Protein AF-A0A956K5G4-F1 (afdb_monomer)

Sequence (173 aa):
DWPDPFVDSEGPEADQLRASTSVQRPNAINLLFIQDFNEVGTLGIAAGIPGPNGVAGTAASGVMVSVDTHLDGDGTTILTDLMGETMAHEVGHQLGLFHTSEDTGLDHDGIADTPECGLEYDSNGDEELSAEECEAHGGRNFMFWASSDEFGQYEMSATQAMVLRDSVIARPQ

Solvent-accessible surface area (backbone atoms only — not comparable to full-atom values): 9479 Å² total; per-residue (Å²): 133,82,93,60,60,59,39,46,86,61,57,74,60,33,24,49,58,24,25,68,38,70,74,85,50,58,56,47,80,46,76,44,80,38,44,30,45,73,50,88,86,52,51,52,44,37,45,30,77,51,26,57,78,46,48,49,56,34,56,31,23,32,27,41,33,29,48,59,75,28,33,41,100,84,68,80,46,72,40,60,65,62,47,50,36,44,53,50,28,26,49,37,21,30,66,47,45,60,39,36,21,40,53,58,23,83,49,61,45,93,53,93,72,53,46,68,34,44,60,90,41,44,81,86,69,82,74,55,52,50,18,74,59,17,47,95,25,33,26,33,26,35,41,27,70,46,80,54,94,88,55,79,40,79,43,76,36,74,63,59,52,48,52,57,58,70,33,86,48,60,55,86,130

Radius of gyration: 16.4 Å; Cα contacts (8 Å, |Δi|>4): 351; chains: 1; bounding box: 35×36×39 Å

Mean predicted aligned error: 3.82 Å

Nearest PDB structures (foldseek):
  8weo-assembly2_A  TM=6.253E-01  e=3.752E-01  Bacteroides fragilis
  8wen-assembly2_A  TM=5.451E-01  e=2.900E-01  Bacteroides fragilis
  7poo-assembly1_B  TM=6.340E-01  e=1.195E+00  Bacteroides fragilis
  7pou-assembly1_A  TM=6.310E-01  e=1.275E+00  Bacteroides fragilis

Secondary structure (DSSP, 8-state):
--S-SEE-SSSHHHHHHHHT---S-TT-PPEEEESEESSTT--EEESSTT--TT--SSTTS-EEEESGGGB-TTSSSB-HHHHHHHHHHHHHHHHTPPPSB-TTSS-B-S-TTSPP--GGG-SS-SSS--TTTTGGGTTTBTTSSS--SSS---B--HHHHHHHHHSTTTS--

pLDDT: mean 93.59, std 6.94, range [58.5, 98.62]

Foldseek 3Di:
DQDALEEALDDDRLFVVQLVDDCPDLLDADEAEGQYYPDPPDAKAQLALAFPRSDHNGSRRHIYGHQQSQADPVSPDGVVLVNVLRVVQNVLSNLRWAACAAQQLPDGTPDPQQFGDHPVLPPVPPSTDALVSCVVRRSLDSRHPYDDPPDGNDDDGPVSVVSNCVGPSNDDD

Structure (mmCIF, N/CA/C/O backbone):
data_AF-A0A956K5G4-F1
#
_entry.id   AF-A0A956K5G4-F1
#
loop_
_atom_site.group_PDB
_atom_site.id
_atom_site.type_symbol
_atom_site.label_atom_id
_atom_site.label_alt_id
_atom_site.label_comp_id
_atom_site.label_asym_id
_atom_site.label_entity_id
_atom_site.label_seq_id
_atom_site.pdbx_PDB_ins_code
_atom_site.Cartn_x
_atom_site.Cartn_y
_atom_site.Cartn_z
_atom_site.occupancy
_atom_site.B_iso_or_equiv
_atom_site.auth_seq_id
_atom_site.auth_comp_id
_atom_site.auth_asym_id
_atom_site.auth_atom_id
_atom_site.pdbx_PDB_model_num
ATOM 1 N N . ASP A 1 1 ? -15.867 12.050 17.995 1.00 61.00 1 ASP A N 1
ATOM 2 C CA . ASP A 1 1 ? -15.671 12.962 16.859 1.00 61.00 1 ASP A CA 1
ATOM 3 C C . ASP A 1 1 ? -14.200 13.290 16.771 1.00 61.00 1 ASP A C 1
ATOM 5 O O . ASP A 1 1 ? -13.629 13.738 17.760 1.00 61.00 1 ASP A O 1
ATOM 9 N N . TRP A 1 2 ? -13.588 12.917 15.651 1.00 74.44 2 TRP A N 1
ATOM 10 C CA . TRP A 1 2 ? -12.189 13.195 15.345 1.00 74.44 2 TRP A CA 1
ATOM 11 C C . TRP A 1 2 ? -12.067 14.648 14.847 1.00 74.44 2 TRP A C 1
ATOM 13 O O . TRP A 1 2 ? -12.962 15.082 14.117 1.00 74.44 2 TRP A O 1
ATOM 23 N N . PRO A 1 3 ? -11.068 15.430 15.296 1.00 80.00 3 PRO A N 1
ATOM 24 C CA . PRO A 1 3 ? -11.086 16.882 15.125 1.00 80.00 3 PRO A CA 1
ATOM 25 C C . PRO A 1 3 ? -10.605 17.380 13.755 1.00 80.00 3 PRO A C 1
ATOM 27 O O . PRO A 1 3 ? -11.005 18.485 13.390 1.00 80.00 3 PRO A O 1
ATOM 30 N N . ASP A 1 4 ? -9.794 16.609 13.022 1.00 86.75 4 ASP A N 1
ATOM 31 C CA . ASP A 1 4 ? -9.184 17.037 11.756 1.00 86.75 4 ASP A CA 1
ATOM 32 C C . ASP A 1 4 ? -9.422 16.007 10.636 1.00 86.75 4 ASP A C 1
ATOM 34 O O . ASP A 1 4 ? -9.094 14.834 10.809 1.00 86.75 4 ASP A O 1
ATOM 38 N N . PRO A 1 5 ? -10.043 16.379 9.505 1.00 88.00 5 PRO A N 1
ATOM 39 C CA . PRO A 1 5 ? -10.164 15.472 8.368 1.00 88.00 5 PRO A CA 1
ATOM 40 C C . PRO A 1 5 ? -8.814 15.126 7.705 1.00 88.00 5 PRO A C 1
ATOM 42 O O . PRO A 1 5 ? -8.761 14.104 7.017 1.00 88.00 5 PRO A O 1
ATOM 45 N N . PHE A 1 6 ? -7.763 15.925 7.926 1.00 94.50 6 PHE A N 1
ATOM 46 C CA . PHE A 1 6 ? -6.394 15.684 7.460 1.00 94.50 6 PHE A CA 1
ATOM 47 C C . PHE A 1 6 ? -5.536 15.124 8.591 1.00 94.50 6 PHE A C 1
ATOM 49 O O . PHE A 1 6 ? -5.704 15.523 9.740 1.00 94.50 6 PHE A O 1
ATOM 56 N N . VAL A 1 7 ? -4.643 14.184 8.284 1.00 94.62 7 VAL A N 1
ATOM 57 C CA . VAL A 1 7 ? -3.837 13.488 9.301 1.00 94.62 7 VAL A CA 1
ATOM 58 C C . VAL A 1 7 ? -2.415 13.280 8.789 1.00 94.62 7 VAL A C 1
ATOM 60 O O . VAL A 1 7 ? -2.231 12.914 7.634 1.00 94.62 7 VAL A O 1
ATOM 63 N N . ASP A 1 8 ? -1.405 13.482 9.634 1.00 94.62 8 ASP A N 1
ATOM 64 C CA . ASP A 1 8 ? -0.035 13.066 9.299 1.00 94.62 8 ASP A CA 1
ATOM 65 C C . ASP A 1 8 ? 0.026 11.544 9.047 1.00 94.62 8 ASP A C 1
ATOM 67 O O . ASP A 1 8 ? -0.634 10.753 9.726 1.00 94.62 8 ASP A O 1
ATOM 71 N N . SER A 1 9 ? 0.844 11.117 8.090 1.00 91.75 9 SER A N 1
ATOM 72 C CA . SER A 1 9 ? 1.095 9.714 7.726 1.00 91.75 9 SER A CA 1
ATOM 73 C C . SER A 1 9 ? 1.514 8.855 8.928 1.00 91.75 9 SER A C 1
ATOM 75 O O . SER A 1 9 ? 1.095 7.700 9.091 1.00 91.75 9 SER A O 1
ATOM 77 N N . GLU A 1 10 ? 2.289 9.465 9.822 1.00 92.06 10 GLU A N 1
ATOM 78 C CA . GLU A 1 10 ? 2.804 8.885 11.049 1.00 92.06 10 GLU A CA 1
ATOM 79 C C . GLU A 1 10 ? 2.774 9.890 12.207 1.00 92.06 10 GLU A C 1
ATOM 81 O O . GLU A 1 10 ? 2.593 11.094 12.046 1.00 92.06 10 GLU A O 1
ATOM 86 N N . GLY A 1 11 ? 3.005 9.388 13.421 1.00 92.94 11 GLY A N 1
ATOM 87 C CA . GLY A 1 11 ? 3.157 10.217 14.609 1.00 92.94 11 GLY A CA 1
ATOM 88 C C . GLY A 1 11 ? 1.892 10.318 15.465 1.00 92.94 11 GLY A C 1
ATOM 89 O O . GLY A 1 11 ? 0.956 9.533 15.312 1.00 92.94 11 GLY A O 1
ATOM 90 N N . PRO A 1 12 ? 1.862 11.257 16.431 1.00 93.62 12 PRO A N 1
ATOM 91 C CA . PRO A 1 12 ? 0.870 11.248 17.507 1.00 93.62 12 PRO A CA 1
ATOM 92 C C . PRO A 1 12 ? -0.583 11.344 17.038 1.00 93.62 12 PRO A C 1
ATOM 94 O O . PRO A 1 12 ? -1.475 10.830 17.713 1.00 93.62 12 PRO A O 1
ATOM 97 N N . GLU A 1 13 ? -0.820 12.018 15.914 1.00 92.62 13 GLU A N 1
ATOM 98 C CA . GLU A 1 13 ? -2.148 12.168 15.335 1.00 92.62 13 GLU A CA 1
ATOM 99 C C . GLU A 1 13 ? -2.639 10.850 14.717 1.00 92.62 13 GLU A C 1
ATOM 101 O O . GLU A 1 13 ? -3.663 10.317 15.154 1.00 92.62 13 GLU A O 1
ATOM 106 N N . ALA A 1 14 ? -1.859 10.261 13.806 1.00 94.06 14 ALA A N 1
ATOM 107 C CA . ALA A 1 14 ? -2.103 8.925 13.258 1.00 94.06 14 ALA A CA 1
ATOM 108 C C . ALA A 1 14 ? -2.303 7.872 14.361 1.00 94.06 14 ALA A C 1
ATOM 110 O O . ALA A 1 14 ? -3.263 7.091 14.339 1.00 94.06 14 ALA A O 1
ATOM 111 N N . ASP A 1 15 ? -1.425 7.882 15.367 1.00 94.50 15 ASP A N 1
ATOM 112 C CA . ASP A 1 15 ? -1.470 6.969 16.507 1.00 94.50 15 ASP A CA 1
ATOM 113 C C . ASP A 1 15 ? -2.788 7.096 17.276 1.00 94.50 15 ASP A C 1
ATOM 115 O O . ASP A 1 15 ? -3.415 6.093 17.632 1.00 94.50 15 ASP A O 1
ATOM 11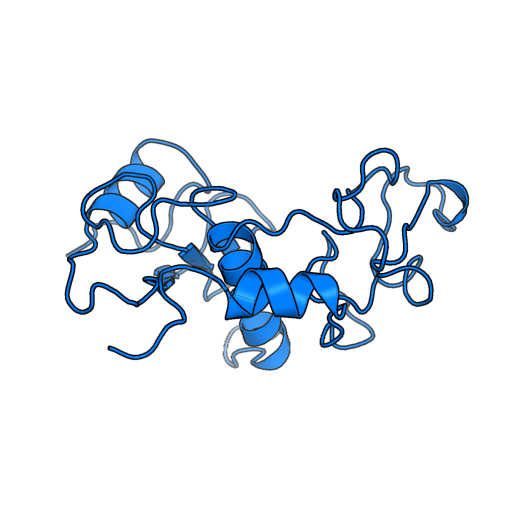9 N N . GLN A 1 16 ? -3.231 8.328 17.537 1.00 93.25 16 GLN A N 1
ATOM 120 C CA . GLN A 1 16 ? -4.468 8.576 18.266 1.00 93.25 16 GLN A CA 1
ATOM 121 C C . GLN A 1 16 ? -5.700 8.191 17.435 1.00 93.25 16 GLN A C 1
ATOM 123 O O . GLN A 1 16 ? -6.646 7.626 17.996 1.00 93.25 16 GLN A O 1
ATOM 128 N N . LEU A 1 17 ? -5.687 8.434 16.120 1.00 93.88 17 LEU A N 1
ATOM 129 C CA . LEU A 1 17 ? -6.771 8.033 15.223 1.00 93.88 17 LEU A CA 1
ATOM 130 C C . LEU A 1 17 ? -6.918 6.509 15.201 1.00 93.88 17 LEU A C 1
ATOM 132 O O . LEU A 1 17 ? -8.005 5.985 15.465 1.00 93.88 17 LEU A O 1
ATOM 136 N N . ARG A 1 18 ? -5.820 5.775 15.003 1.00 93.50 18 ARG A N 1
ATOM 137 C CA . ARG A 1 18 ? -5.814 4.302 15.041 1.00 93.50 18 ARG A CA 1
ATOM 138 C C . ARG A 1 18 ? -6.219 3.764 16.415 1.00 93.50 18 ARG A C 1
ATOM 140 O O . ARG A 1 18 ? -7.009 2.819 16.502 1.00 93.50 18 ARG A O 1
ATOM 147 N N . ALA A 1 19 ? -5.780 4.410 17.497 1.00 93.12 19 ALA A N 1
ATOM 148 C CA . ALA A 1 19 ? -6.167 4.047 18.860 1.00 93.12 19 ALA A CA 1
ATOM 149 C C . ALA A 1 19 ? -7.635 4.370 19.196 1.00 93.12 19 ALA A C 1
ATOM 151 O O . ALA A 1 19 ? -8.158 3.864 20.188 1.00 93.12 19 ALA A O 1
ATOM 152 N N . SER A 1 20 ? -8.331 5.174 18.387 1.00 91.44 20 SER A N 1
ATOM 153 C CA . SER A 1 20 ? -9.765 5.439 18.572 1.00 91.44 20 SER A CA 1
ATOM 154 C C . SER A 1 20 ? -10.656 4.259 18.156 1.00 91.44 20 SER A C 1
ATOM 156 O O . SER A 1 20 ? -11.843 4.216 18.496 1.00 91.44 20 SER A O 1
ATOM 158 N N . THR A 1 21 ? -10.087 3.278 17.449 1.00 88.50 21 THR A N 1
ATOM 159 C CA . THR A 1 21 ? -10.791 2.057 17.055 1.00 88.50 21 THR A CA 1
ATOM 160 C C . THR A 1 21 ? -11.204 1.230 18.273 1.00 88.50 21 THR A C 1
ATOM 162 O O . THR A 1 21 ? -10.530 1.178 19.303 1.00 88.50 21 THR A O 1
ATOM 165 N N . SER A 1 22 ? -12.335 0.535 18.156 1.00 83.19 22 SER A N 1
ATOM 166 C CA . SER A 1 22 ? -12.845 -0.365 19.196 1.00 83.19 22 SER A CA 1
ATOM 167 C C . SER A 1 22 ? -13.008 -1.775 18.644 1.00 83.19 22 SER A C 1
ATOM 169 O O . SER A 1 22 ? -13.308 -1.956 17.463 1.00 83.19 22 SER A O 1
ATOM 171 N N . VAL A 1 23 ? -12.837 -2.792 19.496 1.00 72.62 23 VAL A N 1
ATOM 172 C CA . VAL A 1 23 ? -13.072 -4.187 19.098 1.00 72.62 23 VAL A CA 1
ATOM 173 C C . VAL A 1 23 ? -14.579 -4.408 18.942 1.00 72.62 23 VAL A C 1
ATOM 175 O O . VAL A 1 23 ? -15.260 -4.822 19.877 1.00 72.62 23 VAL A O 1
ATOM 178 N N . GLN A 1 24 ? -15.113 -4.128 17.753 1.00 76.56 24 GLN A N 1
ATOM 179 C CA . GLN A 1 24 ? -16.472 -4.541 17.384 1.00 76.56 24 GLN A CA 1
ATOM 180 C C . GLN A 1 24 ? -16.493 -5.991 16.900 1.00 76.56 24 GLN A C 1
ATOM 182 O O . GLN A 1 24 ? -17.430 -6.735 17.185 1.00 76.56 24 GLN A O 1
ATOM 187 N N . ARG A 1 25 ? -15.441 -6.401 16.180 1.00 81.75 25 ARG A N 1
ATOM 188 C CA . ARG A 1 25 ? -15.208 -7.778 15.746 1.00 81.75 25 ARG A CA 1
ATOM 189 C C . ARG A 1 25 ? -13.729 -8.122 15.948 1.00 81.75 25 ARG A C 1
ATOM 191 O O . ARG A 1 25 ? -12.886 -7.450 15.364 1.00 81.75 25 ARG A O 1
ATOM 198 N N . PRO A 1 26 ? -13.392 -9.150 16.744 1.00 80.94 26 PRO A N 1
ATOM 199 C CA . PRO A 1 26 ? -11.998 -9.514 17.015 1.00 80.94 26 PRO A CA 1
ATOM 200 C C . PRO A 1 26 ? -11.281 -10.132 15.803 1.00 80.94 26 PRO A C 1
ATOM 202 O O . PRO A 1 26 ? -10.068 -10.286 15.821 1.00 80.94 26 PRO A O 1
ATOM 205 N N . ASN A 1 27 ? -12.024 -10.495 14.758 1.00 85.69 27 ASN A N 1
ATOM 206 C CA . ASN A 1 27 ? -11.537 -11.085 13.513 1.00 85.69 27 ASN A CA 1
ATOM 207 C C . ASN A 1 27 ? -11.683 -10.123 12.320 1.00 85.69 27 ASN A C 1
ATOM 209 O O . ASN A 1 27 ? -11.995 -10.546 11.210 1.00 85.69 27 ASN A O 1
ATOM 213 N N . ALA A 1 28 ? -11.536 -8.821 12.561 1.00 87.81 28 ALA A N 1
ATOM 214 C CA . ALA A 1 28 ? -11.603 -7.801 11.524 1.00 87.81 28 ALA A CA 1
ATOM 215 C C . ALA A 1 28 ? -10.420 -6.837 11.630 1.00 87.81 28 ALA A C 1
ATOM 217 O O . ALA A 1 28 ? -9.865 -6.631 12.711 1.00 87.81 28 ALA A O 1
ATOM 218 N N . ILE A 1 29 ? -10.077 -6.236 10.494 1.00 90.88 29 ILE A N 1
ATOM 219 C CA . ILE A 1 29 ? -9.165 -5.098 10.397 1.00 90.88 29 ILE A CA 1
ATOM 220 C C . ILE A 1 29 ? -10.025 -3.844 10.293 1.00 90.88 29 ILE A C 1
ATOM 222 O O . ILE A 1 29 ? -11.007 -3.823 9.549 1.00 90.88 29 ILE A O 1
ATOM 226 N N . ASN A 1 3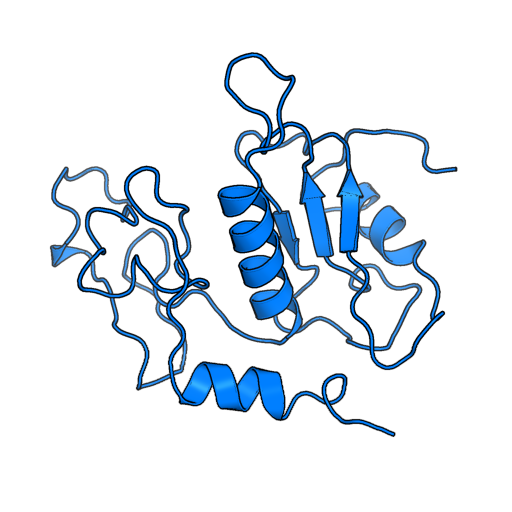0 ? -9.673 -2.812 11.054 1.00 92.00 30 ASN A N 1
ATOM 227 C CA . ASN A 1 30 ? -10.309 -1.511 10.913 1.00 92.00 30 ASN A CA 1
ATOM 228 C C . ASN A 1 30 ? -9.680 -0.781 9.729 1.00 92.00 30 ASN A C 1
ATOM 230 O O . ASN A 1 30 ? -8.467 -0.597 9.706 1.00 92.00 30 ASN A O 1
ATOM 234 N N . LEU A 1 31 ? -10.518 -0.353 8.790 1.00 94.31 31 LEU A N 1
ATOM 235 C CA . LEU A 1 31 ? -10.156 0.603 7.751 1.00 94.31 31 LEU A CA 1
ATOM 236 C C . LEU A 1 31 ? -10.730 1.957 8.157 1.00 94.31 31 LEU A C 1
ATOM 238 O O . LEU A 1 31 ? -11.939 2.078 8.379 1.00 94.31 31 LEU A O 1
ATOM 242 N N . LEU A 1 32 ? -9.859 2.944 8.310 1.00 95.00 32 LEU A N 1
ATOM 243 C CA . LEU A 1 32 ? -10.208 4.310 8.657 1.00 95.00 32 LEU A CA 1
ATOM 244 C C . LEU A 1 32 ? -10.082 5.161 7.399 1.00 95.00 32 LEU A C 1
ATOM 246 O O . LEU A 1 32 ? -8.996 5.293 6.846 1.00 95.00 32 LEU A O 1
ATOM 250 N N . PHE A 1 33 ? -11.196 5.733 6.960 1.00 95.75 33 PHE A N 1
ATOM 251 C CA . PHE A 1 33 ? -11.193 6.695 5.867 1.00 95.75 33 PHE A CA 1
ATOM 252 C C . PHE A 1 33 ? -10.970 8.090 6.437 1.00 95.75 33 PHE A C 1
ATOM 254 O O . PHE A 1 33 ? -11.738 8.534 7.296 1.00 95.75 33 PHE A O 1
ATOM 261 N N . ILE A 1 34 ? -9.916 8.745 5.965 1.00 96.00 34 ILE A N 1
ATOM 262 C CA . ILE A 1 34 ? -9.609 10.152 6.238 1.00 96.00 34 ILE A CA 1
ATOM 263 C C . ILE A 1 34 ? -9.857 10.960 4.968 1.00 96.00 34 ILE A C 1
ATOM 265 O O . ILE A 1 34 ? -10.014 10.382 3.894 1.00 96.00 34 ILE A O 1
ATOM 269 N N . GLN A 1 35 ? -9.929 12.285 5.075 1.00 95.38 35 GLN A N 1
ATOM 270 C CA . GLN A 1 35 ? -10.034 13.098 3.870 1.00 95.38 35 GLN A CA 1
ATOM 271 C C . GLN A 1 35 ? -8.730 13.011 3.079 1.00 95.38 35 GLN A C 1
ATOM 273 O O . GLN A 1 35 ? -8.763 12.562 1.938 1.00 95.38 35 GLN A O 1
ATOM 278 N N . ASP A 1 36 ? -7.599 13.339 3.708 1.00 96.38 36 ASP A N 1
ATOM 279 C CA . ASP A 1 36 ? -6.282 13.159 3.102 1.00 96.38 36 ASP A CA 1
ATOM 280 C C . ASP A 1 36 ? -5.154 13.081 4.139 1.00 96.38 36 ASP A C 1
ATOM 282 O O . ASP A 1 36 ? -5.361 13.386 5.317 1.00 96.38 36 ASP A O 1
ATOM 286 N N . PHE A 1 37 ? -3.962 12.694 3.692 1.00 96.81 37 PHE A N 1
ATOM 287 C CA . PHE A 1 37 ? -2.737 12.854 4.464 1.00 96.81 37 PHE A CA 1
ATOM 288 C C . PHE A 1 37 ? -2.133 14.250 4.267 1.00 96.81 37 PHE A C 1
ATOM 290 O O . PHE A 1 37 ? -2.359 14.907 3.251 1.00 96.81 37 PHE A O 1
ATOM 297 N N . ASN A 1 38 ? -1.349 14.722 5.238 1.00 95.56 38 ASN A N 1
ATOM 298 C CA . ASN A 1 38 ? -0.585 15.965 5.068 1.00 95.56 38 ASN A CA 1
ATOM 299 C C . ASN A 1 38 ? 0.605 15.778 4.107 1.00 95.56 38 ASN A C 1
ATOM 301 O O . ASN A 1 38 ? 1.089 16.736 3.494 1.00 95.56 38 ASN A O 1
ATOM 305 N N . GLU A 1 39 ? 1.081 14.544 3.978 1.00 95.19 39 GLU A N 1
ATOM 306 C CA . GLU A 1 39 ? 2.115 14.105 3.060 1.00 95.19 39 GLU A CA 1
ATOM 307 C C . GLU A 1 39 ? 1.534 13.877 1.664 1.00 95.19 39 GLU A C 1
ATOM 309 O O . GLU A 1 39 ? 0.602 13.104 1.450 1.00 95.19 39 GLU A O 1
ATOM 314 N N . VAL A 1 40 ? 2.112 14.573 0.687 1.00 89.25 40 VAL A N 1
ATOM 315 C CA . VAL A 1 40 ? 1.656 14.513 -0.701 1.00 89.25 40 VAL A CA 1
ATOM 316 C C . VAL A 1 40 ? 1.946 13.133 -1.284 1.00 89.25 40 VAL A C 1
ATOM 318 O O . VAL A 1 40 ? 3.081 12.669 -1.229 1.00 89.25 40 VAL A O 1
ATOM 321 N N . GLY A 1 41 ? 0.937 12.530 -1.911 1.00 86.19 41 GLY A N 1
ATOM 322 C CA . GLY A 1 41 ? 1.073 11.263 -2.636 1.00 86.19 41 GLY A CA 1
ATOM 323 C C . GLY A 1 41 ? 0.841 10.012 -1.788 1.00 86.19 41 GLY A C 1
ATOM 324 O O . GLY A 1 41 ? 0.877 8.912 -2.326 1.00 86.19 41 GLY A O 1
ATOM 325 N N . THR A 1 42 ? 0.558 10.145 -0.490 1.00 94.88 42 THR A N 1
ATOM 326 C CA . THR A 1 42 ? 0.213 8.998 0.357 1.00 94.88 42 THR A CA 1
ATOM 327 C C . THR A 1 42 ? -1.231 8.556 0.107 1.00 94.88 42 THR A C 1
ATOM 329 O O . THR A 1 42 ? -2.174 9.271 0.434 1.00 94.88 42 THR A O 1
ATOM 332 N N . LEU A 1 43 ? -1.422 7.356 -0.443 1.00 97.06 43 LEU A N 1
ATOM 333 C CA . LEU A 1 43 ? -2.755 6.795 -0.708 1.00 97.06 43 LEU A CA 1
ATOM 334 C C . LEU A 1 43 ? -3.356 6.128 0.540 1.00 97.06 43 LEU A C 1
ATOM 336 O O . LEU A 1 43 ? -4.534 6.297 0.876 1.00 97.06 43 LEU A O 1
ATOM 340 N N . GLY A 1 44 ? -2.537 5.375 1.264 1.00 97.56 44 GLY A N 1
ATOM 341 C CA . GLY A 1 44 ? -2.922 4.644 2.460 1.00 97.56 44 GLY A CA 1
ATOM 342 C C . GLY A 1 44 ? -1.699 4.265 3.277 1.00 97.56 44 GLY A C 1
ATOM 343 O O . GLY A 1 44 ? -0.582 4.360 2.786 1.00 97.56 44 GLY A O 1
ATOM 344 N N . ILE A 1 45 ? -1.922 3.908 4.546 1.00 96.94 45 ILE A N 1
ATOM 345 C CA . ILE A 1 45 ? -0.873 3.423 5.450 1.00 96.94 45 ILE A CA 1
ATOM 346 C C . ILE A 1 45 ? -1.433 2.387 6.422 1.00 96.94 45 ILE A C 1
ATOM 348 O O . ILE A 1 45 ? -2.310 2.674 7.256 1.00 96.94 45 ILE A O 1
ATOM 352 N N . ALA A 1 46 ? -0.847 1.197 6.387 1.00 96.31 46 ALA A N 1
ATOM 353 C CA . ALA A 1 46 ? -0.959 0.176 7.410 1.00 96.31 46 ALA A CA 1
ATOM 354 C C . ALA A 1 46 ? -0.205 0.573 8.676 1.00 96.31 46 ALA A C 1
ATOM 356 O O . ALA A 1 46 ? 0.890 1.122 8.642 1.00 96.31 46 ALA A O 1
ATOM 357 N N . ALA A 1 47 ? -0.746 0.235 9.842 1.00 90.88 47 ALA A N 1
ATOM 358 C CA . ALA A 1 47 ? -0.103 0.635 11.088 1.00 90.88 47 ALA A CA 1
ATOM 359 C C . ALA A 1 47 ? 1.051 -0.273 11.545 1.00 90.88 47 ALA A C 1
ATOM 361 O O . ALA A 1 47 ? 1.545 -0.138 12.667 1.00 90.88 47 ALA A O 1
ATOM 362 N N . GLY A 1 48 ? 1.451 -1.220 10.698 1.00 90.25 48 GLY A N 1
ATOM 363 C CA . GLY A 1 48 ? 2.621 -2.065 10.885 1.00 90.25 48 GLY A CA 1
ATOM 364 C C . GLY A 1 48 ? 2.601 -3.296 9.985 1.00 90.25 48 GLY A C 1
ATOM 365 O O . GLY A 1 48 ? 1.547 -3.707 9.500 1.00 90.25 48 GLY A O 1
ATOM 366 N N . ILE A 1 49 ? 3.771 -3.920 9.834 1.00 93.88 49 ILE A N 1
ATOM 367 C CA . ILE A 1 49 ? 3.974 -5.136 9.038 1.00 93.88 49 ILE A CA 1
ATOM 368 C C . ILE A 1 49 ? 4.538 -6.256 9.935 1.00 93.88 49 ILE A C 1
ATOM 370 O O . ILE A 1 49 ? 5.753 -6.346 10.124 1.00 93.88 49 ILE A O 1
ATOM 374 N N . PRO A 1 50 ? 3.694 -7.123 10.533 1.00 93.50 50 PRO A N 1
ATOM 375 C CA . PRO A 1 50 ? 2.239 -7.012 10.654 1.00 93.50 50 PRO A CA 1
ATOM 376 C C . PRO A 1 50 ? 1.820 -6.060 11.784 1.00 93.50 50 PRO A C 1
ATOM 378 O O . PRO A 1 50 ? 2.544 -5.865 12.765 1.00 93.50 50 PRO A O 1
ATOM 381 N N . GLY A 1 51 ? 0.591 -5.551 11.719 1.00 90.94 51 GLY A N 1
ATOM 382 C CA . GLY A 1 51 ? -0.032 -4.879 12.857 1.00 90.94 51 GLY A CA 1
ATOM 383 C C . GLY A 1 51 ? -0.680 -5.866 13.853 1.00 90.94 51 GLY A C 1
ATOM 384 O O . GLY A 1 51 ? -0.869 -7.051 13.551 1.00 90.94 51 GLY A O 1
ATOM 385 N N . PRO A 1 52 ? -1.043 -5.418 15.072 1.00 88.62 52 PRO A N 1
ATOM 386 C CA . PRO A 1 52 ? -1.667 -6.229 16.121 1.00 88.62 52 PRO A CA 1
ATOM 387 C C . PRO A 1 52 ? -3.140 -6.556 15.810 1.00 88.62 52 PRO A C 1
ATOM 389 O O . PRO A 1 52 ? -4.068 -6.090 16.471 1.00 88.62 52 PRO A O 1
ATOM 392 N N . ASN A 1 53 ? -3.357 -7.385 14.793 1.00 85.69 53 ASN A N 1
ATOM 393 C CA . ASN A 1 53 ? -4.678 -7.784 14.316 1.00 85.69 53 ASN A CA 1
ATOM 394 C C . ASN A 1 53 ? -5.568 -8.343 15.441 1.00 85.69 53 ASN A C 1
ATOM 396 O O . ASN A 1 53 ? -5.162 -9.224 16.200 1.00 85.69 53 ASN A O 1
ATOM 400 N N . GLY A 1 54 ? -6.796 -7.826 15.546 1.00 81.69 54 GLY A N 1
ATOM 401 C CA . GLY A 1 54 ? -7.757 -8.198 16.593 1.00 81.69 54 GLY A CA 1
ATOM 402 C C . GLY A 1 54 ? -7.555 -7.500 17.946 1.00 81.69 54 GLY A C 1
ATOM 403 O O . GLY A 1 54 ? -8.369 -7.689 18.854 1.00 81.69 54 GLY A O 1
ATOM 404 N N . VAL A 1 55 ? -6.521 -6.667 18.089 1.00 87.38 55 VAL A N 1
ATOM 405 C CA . VAL A 1 55 ? -6.324 -5.778 19.240 1.00 87.38 55 VAL A CA 1
ATOM 406 C C . VAL A 1 55 ? -6.721 -4.370 18.812 1.00 87.38 55 VAL A C 1
ATOM 408 O O . VAL A 1 55 ? -6.166 -3.854 17.852 1.00 87.38 55 VAL A O 1
ATOM 411 N N . ALA A 1 56 ? -7.688 -3.761 19.500 1.00 86.06 56 ALA A N 1
ATOM 412 C CA . ALA A 1 56 ? -8.047 -2.359 19.277 1.00 86.06 56 ALA A CA 1
ATOM 413 C C . ALA A 1 56 ? -7.498 -1.459 20.389 1.00 86.06 56 ALA A C 1
ATOM 415 O O . ALA A 1 56 ? -7.043 -1.945 21.429 1.00 86.06 56 ALA A O 1
ATOM 416 N N . GLY A 1 57 ? -7.603 -0.145 20.200 1.00 87.88 57 GLY A N 1
ATOM 417 C CA . GLY A 1 57 ? -7.178 0.827 21.205 1.00 87.88 57 GLY A CA 1
ATOM 418 C C . GLY A 1 57 ? -5.673 1.098 21.228 1.00 87.88 57 GLY A C 1
ATOM 419 O O . GLY A 1 57 ? -5.177 1.665 22.200 1.00 87.88 57 GLY A O 1
ATOM 420 N N . THR A 1 58 ? -4.933 0.670 20.204 1.00 90.69 58 THR A N 1
ATOM 421 C CA . THR A 1 58 ? -3.487 0.901 20.077 1.00 90.69 58 THR A CA 1
ATOM 422 C C . THR A 1 58 ? -3.181 1.777 18.868 1.00 90.69 58 THR A C 1
ATOM 424 O O . THR A 1 58 ? -3.934 1.789 17.894 1.00 90.69 58 THR A O 1
ATOM 427 N N . ALA A 1 59 ? -2.019 2.430 18.897 1.00 92.38 59 ALA A N 1
ATOM 428 C CA . ALA A 1 59 ? -1.458 3.164 17.764 1.00 92.38 59 ALA A CA 1
ATOM 429 C C . ALA A 1 59 ? -1.308 2.318 16.484 1.00 92.38 59 ALA A C 1
ATOM 431 O O . ALA A 1 59 ? -1.165 2.867 15.401 1.00 92.38 59 ALA A O 1
ATOM 432 N N . ALA A 1 60 ? -1.390 0.986 16.597 1.00 91.00 60 ALA A N 1
ATOM 433 C CA . ALA A 1 60 ? -1.264 0.051 15.488 1.00 91.00 60 ALA A CA 1
ATOM 434 C C . ALA A 1 60 ? -2.586 -0.659 15.094 1.00 91.00 60 ALA A C 1
ATOM 436 O O . ALA A 1 60 ? -2.588 -1.675 14.404 1.00 91.00 60 ALA A O 1
ATOM 437 N N . SER A 1 61 ? -3.742 -0.168 15.561 1.00 88.06 61 SER A N 1
ATOM 438 C CA . SER A 1 61 ? -5.039 -0.870 15.467 1.00 88.06 61 SER A CA 1
ATOM 439 C C . SER A 1 61 ? -5.866 -0.600 14.193 1.00 88.06 61 SER A C 1
ATOM 441 O O . SER A 1 61 ? -7.100 -0.563 14.258 1.00 88.06 61 SER A O 1
ATOM 443 N N . GLY A 1 62 ? -5.241 -0.431 13.026 1.00 89.62 62 GLY A N 1
ATOM 444 C CA . GLY A 1 62 ? -5.978 -0.274 11.768 1.00 89.62 62 GLY A CA 1
ATOM 445 C C . GLY A 1 62 ? -5.142 0.231 10.601 1.00 89.62 62 GLY A C 1
ATOM 446 O O . GLY A 1 62 ? -3.970 0.536 10.753 1.00 89.62 62 GLY A O 1
ATOM 447 N N . VAL A 1 63 ? -5.786 0.332 9.449 1.00 95.75 63 VAL A N 1
ATOM 448 C CA . VAL A 1 63 ? -5.249 0.883 8.203 1.00 95.75 63 VAL A CA 1
ATOM 449 C C . VAL A 1 63 ? -5.937 2.217 7.941 1.00 95.75 63 VAL A C 1
ATOM 451 O O . VAL A 1 63 ? -7.154 2.308 8.108 1.00 95.75 63 VAL A O 1
ATOM 454 N N . MET A 1 64 ? -5.187 3.233 7.529 1.00 97.12 64 MET A N 1
ATOM 455 C CA . MET A 1 64 ? -5.747 4.514 7.091 1.00 97.12 64 MET A CA 1
ATOM 456 C C . MET A 1 64 ? -5.732 4.596 5.567 1.00 97.12 64 MET A C 1
ATOM 458 O O . MET A 1 64 ? -4.770 4.152 4.950 1.00 97.12 64 MET A O 1
ATOM 462 N N . VAL A 1 65 ? -6.791 5.145 4.974 1.00 98.00 65 VAL A N 1
ATOM 463 C CA . VAL A 1 65 ? -6.931 5.333 3.523 1.00 98.00 65 VAL A CA 1
ATOM 464 C C . VAL A 1 65 ? -7.434 6.751 3.269 1.00 98.00 65 VAL A C 1
ATOM 466 O O . VAL A 1 65 ? -8.459 7.148 3.835 1.00 98.00 65 VAL A O 1
ATOM 469 N N . SER A 1 66 ? -6.711 7.505 2.442 1.00 97.69 66 SER A N 1
ATOM 470 C CA . SER A 1 66 ? -7.106 8.848 2.008 1.00 97.69 66 SER A CA 1
ATOM 471 C C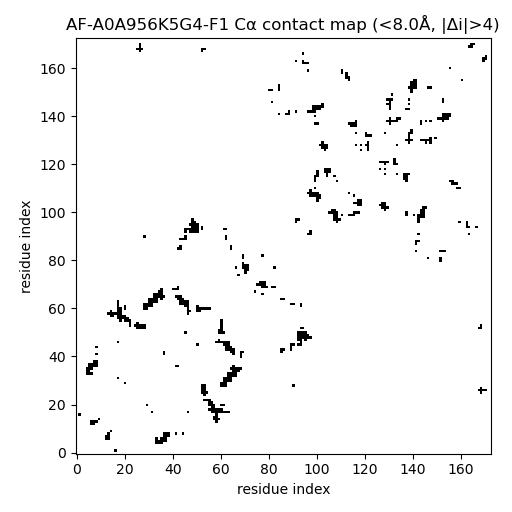 . SER A 1 66 ? -8.262 8.758 1.012 1.00 97.69 66 SER A C 1
ATOM 473 O O . SER A 1 66 ? -8.308 7.852 0.187 1.00 97.69 66 SER A O 1
ATOM 475 N N . VAL A 1 67 ? -9.240 9.657 1.097 1.00 97.31 67 VAL A N 1
ATOM 476 C CA . VAL A 1 67 ? -10.346 9.720 0.130 1.00 97.31 67 VAL A CA 1
ATOM 477 C C . VAL A 1 67 ? -9.983 10.638 -1.034 1.00 97.31 67 VAL A C 1
ATOM 479 O O . VAL A 1 67 ? -10.249 10.279 -2.180 1.00 97.31 67 VAL A O 1
ATOM 482 N N . ASP A 1 68 ? -9.358 11.785 -0.759 1.00 96.44 68 ASP A N 1
ATOM 483 C CA . ASP A 1 68 ? -9.093 12.826 -1.755 1.00 96.44 68 ASP A CA 1
ATOM 484 C C . ASP A 1 68 ? -8.052 12.380 -2.796 1.00 96.44 68 ASP A C 1
ATOM 486 O O . ASP A 1 68 ? -8.221 12.665 -3.982 1.00 96.44 68 ASP A O 1
ATOM 490 N N . THR A 1 69 ? -7.043 11.594 -2.400 1.00 96.50 69 THR A N 1
ATOM 491 C CA . THR A 1 69 ? -6.055 11.013 -3.339 1.00 96.50 69 THR A CA 1
ATOM 492 C C . THR A 1 69 ? -6.642 9.969 -4.286 1.00 96.50 69 THR A C 1
ATOM 494 O O . THR A 1 69 ? -6.045 9.658 -5.313 1.00 96.50 69 THR A O 1
ATOM 497 N N . HIS A 1 70 ? -7.833 9.459 -3.975 1.00 97.50 70 HIS A N 1
ATOM 498 C CA . HIS A 1 70 ? -8.558 8.506 -4.809 1.00 97.50 70 HIS A CA 1
ATOM 499 C C . HIS A 1 70 ? -9.698 9.160 -5.590 1.00 97.50 70 HIS A C 1
ATOM 501 O O . HIS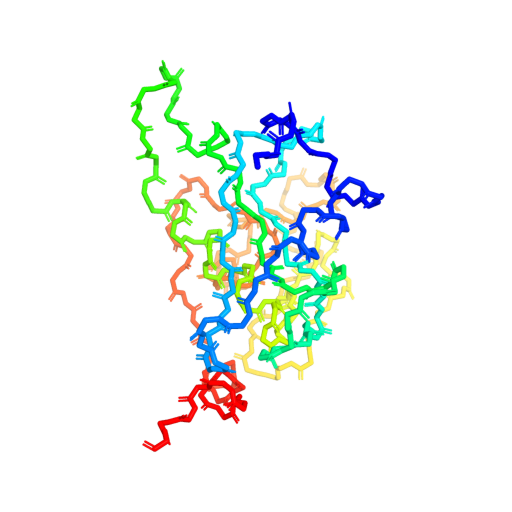 A 1 70 ? -10.559 8.450 -6.110 1.00 97.50 70 HIS A O 1
ATOM 507 N N . LEU A 1 71 ? -9.759 10.490 -5.668 1.00 97.31 71 LEU A N 1
ATOM 508 C CA . LEU A 1 71 ? -10.705 11.177 -6.540 1.00 97.31 71 LEU A CA 1
ATOM 509 C C . LEU A 1 71 ? -10.148 11.306 -7.962 1.00 97.31 71 LEU A C 1
ATOM 511 O O . LEU A 1 71 ? -8.946 11.412 -8.185 1.00 97.31 71 LEU A O 1
ATOM 515 N N . ASP A 1 72 ? -11.048 11.319 -8.941 1.00 95.25 72 ASP A N 1
ATOM 516 C CA . ASP A 1 72 ? -10.728 11.684 -10.315 1.00 95.25 72 ASP A CA 1
ATOM 517 C C . ASP A 1 72 ? -10.192 13.122 -10.409 1.00 95.25 72 ASP A C 1
ATOM 519 O O . ASP A 1 72 ? -10.288 13.914 -9.473 1.00 95.25 72 ASP A O 1
ATOM 523 N N . GLY A 1 73 ? -9.648 13.498 -11.570 1.00 91.62 73 GLY A N 1
ATOM 524 C CA . GLY A 1 73 ? -9.071 14.836 -11.769 1.00 91.62 73 GLY A CA 1
ATOM 525 C C . GLY A 1 73 ? -10.052 16.001 -11.556 1.00 91.62 73 GLY A C 1
ATOM 526 O O . GLY A 1 73 ? -9.617 17.137 -11.366 1.00 91.62 73 GLY A O 1
ATOM 527 N N . ASP A 1 74 ? -11.360 15.725 -11.555 1.00 93.12 74 ASP A N 1
ATOM 528 C CA . ASP A 1 74 ? -12.418 16.700 -11.282 1.00 93.12 74 ASP A CA 1
ATOM 529 C C . ASP A 1 74 ? -12.779 16.774 -9.782 1.00 93.12 74 ASP A C 1
ATOM 531 O O . ASP A 1 74 ? -13.527 17.667 -9.373 1.00 93.12 74 ASP A O 1
ATOM 535 N N . GLY A 1 75 ? -12.252 15.866 -8.953 1.00 93.56 75 GLY A N 1
ATOM 536 C CA . GLY A 1 75 ? -12.456 15.825 -7.506 1.00 93.56 75 GLY A CA 1
ATOM 537 C C . GLY A 1 75 ? -13.851 15.350 -7.091 1.00 93.56 75 GLY A C 1
ATOM 538 O O . GLY A 1 75 ? -14.332 15.729 -6.023 1.00 93.56 75 GLY A O 1
ATOM 539 N N . THR A 1 76 ? -14.561 14.603 -7.944 1.00 93.38 76 THR A N 1
ATOM 540 C CA . THR A 1 76 ? -15.987 14.278 -7.716 1.00 93.38 76 THR A CA 1
ATOM 541 C C . THR A 1 76 ? -16.316 12.796 -7.757 1.00 93.38 76 THR A C 1
ATOM 543 O O . THR A 1 76 ? -17.311 12.385 -7.149 1.00 93.38 76 THR A O 1
ATOM 546 N N . THR A 1 77 ? -15.500 11.995 -8.438 1.00 96.75 77 THR A N 1
ATOM 547 C CA . THR A 1 77 ? -15.713 10.552 -8.565 1.00 96.75 77 THR A 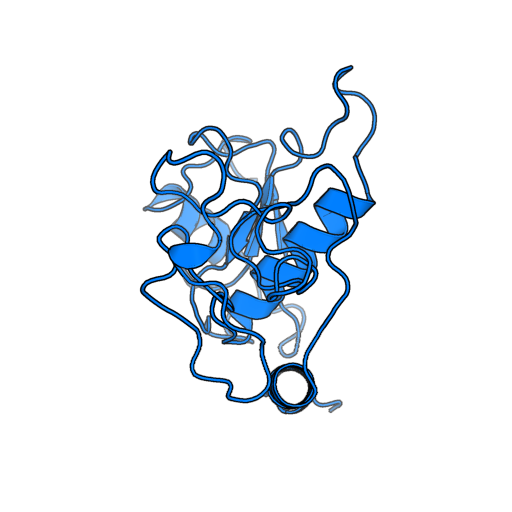CA 1
ATOM 548 C C . THR A 1 77 ? -14.576 9.810 -7.896 1.00 96.75 77 THR A C 1
ATOM 550 O O . THR A 1 77 ? -13.419 10.094 -8.166 1.00 96.75 77 THR A O 1
ATOM 553 N N . ILE A 1 78 ? -14.896 8.822 -7.064 1.00 97.56 78 ILE A N 1
ATOM 554 C CA . ILE A 1 78 ? -13.886 7.913 -6.520 1.00 97.56 78 ILE A CA 1
ATOM 555 C C . ILE A 1 78 ? -13.396 6.977 -7.629 1.00 97.56 78 ILE A C 1
ATOM 557 O O . ILE A 1 78 ? -14.199 6.287 -8.265 1.00 97.56 78 ILE A O 1
ATOM 561 N N . LEU A 1 79 ? -12.082 6.921 -7.814 1.00 97.06 79 LEU A N 1
ATOM 562 C CA . LEU A 1 79 ? -11.357 5.932 -8.602 1.00 97.06 79 LEU A CA 1
ATOM 563 C C . LEU A 1 79 ? -11.385 4.597 -7.846 1.00 97.06 79 LEU A C 1
ATOM 565 O O . LEU A 1 79 ? -10.503 4.281 -7.051 1.00 97.06 79 LEU A O 1
ATOM 569 N N . THR A 1 80 ? -12.461 3.828 -8.037 1.00 95.94 80 THR A N 1
ATOM 570 C CA . THR A 1 80 ? -12.744 2.640 -7.213 1.00 95.94 80 THR A CA 1
ATOM 571 C C . THR A 1 80 ? -11.699 1.541 -7.333 1.00 95.94 80 THR A C 1
ATOM 573 O O . THR A 1 80 ? -11.499 0.813 -6.364 1.00 95.94 80 THR A O 1
ATOM 576 N N . ASP A 1 81 ? -11.060 1.419 -8.495 1.00 95.88 81 ASP A N 1
ATOM 577 C CA . ASP A 1 81 ? -10.038 0.401 -8.735 1.00 95.88 81 ASP A CA 1
ATOM 578 C C . ASP A 1 81 ? -8.775 0.736 -7.929 1.00 95.88 81 ASP A C 1
ATOM 580 O O . ASP A 1 81 ? -8.394 -0.057 -7.071 1.00 95.88 81 ASP A O 1
ATOM 584 N N . LEU A 1 82 ? -8.254 1.964 -8.058 1.00 97.12 82 LEU A N 1
ATOM 585 C CA . LEU A 1 82 ? -7.124 2.460 -7.261 1.00 97.12 82 LEU A CA 1
ATOM 586 C C . LEU A 1 82 ? -7.400 2.368 -5.753 1.00 97.12 82 LEU A C 1
ATOM 588 O O . LEU A 1 82 ? -6.589 1.852 -4.997 1.00 97.12 82 LEU A O 1
ATOM 592 N N . MET A 1 83 ? -8.581 2.801 -5.297 1.00 97.81 83 MET A N 1
ATOM 593 C CA . MET A 1 83 ? -8.931 2.726 -3.873 1.00 97.81 83 MET A CA 1
ATOM 594 C C . MET A 1 83 ? -9.013 1.279 -3.371 1.00 97.81 83 MET A C 1
ATOM 596 O O . MET A 1 83 ? -8.632 0.989 -2.237 1.00 97.81 83 MET A O 1
ATOM 600 N N . GLY A 1 84 ? -9.518 0.365 -4.203 1.00 97.88 84 GLY A N 1
ATOM 601 C CA . GLY A 1 84 ? -9.563 -1.061 -3.894 1.00 97.88 84 GLY A CA 1
ATOM 602 C C . GLY A 1 84 ? -8.171 -1.688 -3.819 1.00 97.88 84 GLY A C 1
ATOM 603 O O . GLY A 1 84 ? -7.925 -2.493 -2.920 1.00 97.88 84 GLY A O 1
ATOM 604 N N . GLU A 1 85 ? -7.275 -1.292 -4.721 1.00 98.19 85 GLU A N 1
ATOM 605 C CA . GLU A 1 85 ? -5.869 -1.703 -4.763 1.00 98.19 85 GLU A CA 1
ATOM 606 C C . GLU A 1 85 ? -5.119 -1.204 -3.524 1.00 98.19 85 GLU A C 1
ATOM 608 O O . GLU A 1 85 ? -4.600 -2.031 -2.777 1.00 98.19 85 GLU A O 1
ATOM 613 N N . THR A 1 86 ? -5.201 0.092 -3.200 1.00 98.31 86 THR A N 1
ATOM 614 C CA . THR A 1 86 ? -4.643 0.671 -1.964 1.00 98.31 86 THR A CA 1
ATOM 615 C C . THR A 1 86 ? -5.169 -0.049 -0.725 1.00 98.31 86 THR A C 1
ATOM 617 O O . THR A 1 86 ? -4.411 -0.462 0.151 1.00 98.31 86 THR A O 1
ATOM 620 N N . MET A 1 87 ? -6.485 -0.271 -0.638 1.00 98.25 87 MET A N 1
ATOM 621 C CA . MET A 1 87 ? -7.066 -1.006 0.487 1.00 98.25 87 MET A CA 1
ATOM 622 C C . MET A 1 87 ? -6.516 -2.432 0.595 1.00 98.25 87 MET A C 1
ATOM 624 O O . MET A 1 87 ? -6.285 -2.905 1.708 1.00 98.25 87 MET A O 1
ATOM 628 N N . ALA A 1 88 ? -6.337 -3.133 -0.527 1.00 97.94 88 ALA A N 1
ATOM 629 C CA . ALA A 1 88 ? -5.771 -4.476 -0.538 1.00 97.94 88 ALA A CA 1
ATOM 630 C C . ALA A 1 88 ? -4.294 -4.466 -0.122 1.00 97.94 88 ALA A C 1
ATOM 632 O O . ALA A 1 88 ? -3.913 -5.288 0.713 1.00 97.94 88 ALA A O 1
ATOM 633 N N . HIS A 1 89 ? -3.511 -3.526 -0.651 1.00 98.62 89 HIS A N 1
ATOM 634 C CA . HIS A 1 89 ? -2.091 -3.327 -0.369 1.00 98.62 89 HIS A CA 1
ATOM 635 C C . HIS A 1 89 ? -1.849 -3.099 1.128 1.00 98.62 89 HIS A C 1
ATOM 637 O O . HIS A 1 89 ? -1.181 -3.890 1.799 1.00 98.62 89 HIS A O 1
ATOM 643 N N . GLU A 1 90 ? -2.524 -2.107 1.709 1.00 98.19 90 GLU A N 1
ATOM 644 C CA . GLU A 1 90 ? -2.354 -1.780 3.124 1.00 98.19 90 GLU A CA 1
ATOM 645 C C . GLU A 1 90 ? -2.897 -2.869 4.058 1.00 98.19 90 GLU A C 1
ATOM 647 O O . GLU A 1 90 ? -2.350 -3.141 5.130 1.00 98.19 90 GLU A O 1
ATOM 652 N N . VAL A 1 91 ? -3.976 -3.555 3.669 1.00 96.94 91 VAL A N 1
ATOM 653 C CA . VAL A 1 91 ? -4.438 -4.736 4.412 1.00 96.94 91 VAL A CA 1
ATOM 654 C C . VAL A 1 91 ? -3.418 -5.875 4.315 1.00 96.94 91 VAL A C 1
ATOM 656 O O . VAL A 1 91 ? -3.232 -6.600 5.296 1.00 96.94 91 VAL A O 1
ATOM 659 N N . GLY A 1 92 ? -2.735 -6.023 3.179 1.00 97.44 92 GLY A N 1
ATOM 660 C CA . GLY A 1 92 ? -1.621 -6.949 2.994 1.00 97.44 92 GLY A CA 1
ATOM 661 C C . GLY A 1 92 ? -0.482 -6.665 3.970 1.00 97.44 92 GLY A C 1
ATOM 662 O O . GLY A 1 92 ? -0.087 -7.567 4.716 1.00 97.44 92 GLY A O 1
ATOM 663 N N . HIS A 1 93 ? -0.045 -5.409 4.062 1.00 97.81 93 HIS A N 1
ATOM 664 C CA . HIS A 1 93 ? 0.913 -4.944 5.067 1.00 97.81 93 HIS A CA 1
ATOM 665 C C . HIS A 1 93 ? 0.462 -5.237 6.493 1.00 97.81 93 HIS A C 1
ATOM 667 O O . HIS A 1 93 ? 1.164 -5.910 7.250 1.00 97.81 93 HIS A O 1
ATOM 673 N N . GLN A 1 94 ? -0.764 -4.848 6.837 1.00 95.38 94 GLN A N 1
ATOM 674 C CA . GLN A 1 94 ? -1.348 -5.098 8.152 1.00 95.38 94 GLN A CA 1
ATOM 675 C C . GLN A 1 94 ? -1.356 -6.599 8.511 1.00 95.38 94 GLN A C 1
ATOM 677 O O . GLN A 1 94 ? -1.246 -6.967 9.688 1.00 95.38 94 GLN A O 1
ATOM 682 N N . LEU A 1 95 ? -1.466 -7.477 7.509 1.00 95.38 95 LEU A N 1
ATOM 683 C CA . LEU A 1 95 ? -1.426 -8.938 7.629 1.00 95.38 95 LEU A CA 1
ATOM 684 C C . LEU A 1 95 ? -0.014 -9.543 7.546 1.00 95.38 95 LEU A C 1
ATOM 686 O O . LEU A 1 95 ? 0.134 -10.740 7.804 1.00 95.38 95 LEU A O 1
ATOM 690 N N . GLY A 1 96 ? 1.010 -8.731 7.283 1.00 95.44 96 GLY A N 1
ATOM 691 C CA . GLY A 1 96 ? 2.423 -9.105 7.343 1.00 95.44 96 GLY A CA 1
ATOM 692 C C . GLY A 1 96 ? 3.098 -9.346 5.995 1.00 95.44 96 GLY A C 1
ATOM 693 O O . GLY A 1 96 ? 4.162 -9.961 5.978 1.00 95.44 96 GLY A O 1
ATOM 694 N N . LEU A 1 97 ? 2.497 -8.914 4.885 1.00 97.94 97 LEU A N 1
ATOM 695 C CA . LEU A 1 97 ? 3.175 -8.889 3.588 1.00 97.94 97 LEU A CA 1
ATOM 696 C C . LEU A 1 97 ? 4.043 -7.633 3.473 1.00 97.94 97 LEU A C 1
ATOM 698 O O . LEU A 1 97 ? 3.639 -6.563 3.912 1.00 97.94 97 LEU A O 1
ATOM 702 N N . PHE A 1 98 ? 5.228 -7.775 2.894 1.00 98.44 98 PHE A N 1
ATOM 703 C CA . PHE A 1 98 ? 6.116 -6.662 2.549 1.00 98.44 98 PHE A CA 1
ATOM 704 C C . PHE A 1 98 ? 5.953 -6.326 1.066 1.00 98.44 98 PHE A C 1
ATOM 706 O O . PHE A 1 98 ? 5.264 -7.065 0.353 1.00 98.44 98 PHE A O 1
ATOM 713 N N . HIS A 1 99 ? 6.571 -5.238 0.608 1.00 98.62 99 HIS A N 1
ATOM 714 C CA . HIS A 1 99 ? 6.632 -4.981 -0.821 1.00 98.62 99 HIS A CA 1
ATOM 715 C C . HIS A 1 99 ? 7.383 -6.104 -1.532 1.00 98.62 99 HIS A C 1
ATOM 717 O O . HIS A 1 99 ? 8.437 -6.543 -1.077 1.00 98.62 99 HIS A O 1
ATOM 723 N N . THR A 1 100 ? 6.854 -6.559 -2.668 1.00 98.56 100 THR A N 1
ATOM 724 C CA . THR A 1 100 ? 7.534 -7.569 -3.498 1.00 98.56 100 THR A CA 1
ATOM 725 C C . THR A 1 100 ? 8.903 -7.081 -3.964 1.00 98.56 100 THR A C 1
ATOM 727 O O . THR A 1 100 ? 9.859 -7.849 -4.013 1.00 98.56 100 THR A O 1
ATOM 730 N N . SER A 1 101 ? 9.018 -5.793 -4.274 1.00 98.50 101 SER A N 1
ATOM 731 C CA . SER A 1 101 ? 10.268 -5.066 -4.485 1.00 98.50 101 SER A CA 1
ATOM 732 C C . SER A 1 101 ? 10.058 -3.624 -4.038 1.00 98.50 101 SER A C 1
ATOM 734 O O . SER A 1 101 ? 8.990 -3.066 -4.293 1.00 98.50 101 SER A O 1
ATOM 736 N N . GLU A 1 102 ? 11.046 -3.065 -3.347 1.00 98.19 102 GLU A N 1
ATOM 737 C CA . GLU A 1 102 ? 11.059 -1.660 -2.925 1.00 98.19 102 GLU A CA 1
ATOM 738 C C . GLU A 1 102 ? 11.431 -0.727 -4.092 1.00 98.19 102 GLU A C 1
ATOM 740 O O . GLU A 1 102 ? 11.884 -1.180 -5.147 1.00 98.19 102 GLU A O 1
ATOM 745 N N . ASP A 1 103 ? 11.277 0.577 -3.866 1.00 97.44 103 ASP A N 1
ATOM 746 C CA . ASP A 1 103 ? 11.551 1.679 -4.799 1.00 97.44 103 ASP A CA 1
ATOM 747 C C . ASP A 1 103 ? 12.868 1.546 -5.572 1.00 97.44 103 ASP A C 1
ATOM 749 O O . ASP A 1 103 ? 12.906 1.663 -6.792 1.00 97.44 103 ASP A O 1
ATOM 753 N N . THR A 1 104 ? 13.951 1.224 -4.876 1.00 97.12 104 THR A N 1
ATOM 754 C CA . THR A 1 104 ? 15.288 1.113 -5.467 1.00 97.12 104 THR A CA 1
ATOM 755 C C . THR A 1 104 ? 15.565 -0.249 -6.100 1.00 97.12 104 THR A C 1
ATOM 757 O O . THR A 1 104 ? 16.650 -0.460 -6.632 1.00 97.12 104 THR A O 1
ATOM 760 N N . GLY A 1 105 ? 14.669 -1.233 -5.979 1.00 96.94 105 GLY A N 1
ATOM 761 C CA . GLY A 1 105 ? 14.911 -2.600 -6.460 1.00 96.94 105 GLY A CA 1
ATOM 762 C C . GLY A 1 105 ? 16.096 -3.317 -5.805 1.00 96.94 105 GLY A C 1
ATOM 763 O O . GLY A 1 105 ? 16.616 -4.281 -6.367 1.00 96.94 105 GLY A O 1
ATOM 764 N N . LEU A 1 106 ? 16.579 -2.821 -4.660 1.00 97.00 106 LEU A N 1
ATOM 765 C CA . LEU A 1 106 ? 17.666 -3.431 -3.883 1.00 97.00 106 LEU A CA 1
ATOM 766 C C . LEU A 1 106 ? 17.158 -4.348 -2.769 1.00 97.00 106 LEU A C 1
ATOM 768 O O . LEU A 1 106 ? 17.880 -5.252 -2.342 1.00 97.00 106 LEU A O 1
ATOM 772 N N . ASP A 1 107 ? 15.938 -4.092 -2.304 1.00 98.06 107 ASP A N 1
ATOM 773 C CA . ASP A 1 107 ? 15.267 -4.819 -1.240 1.00 98.06 107 ASP A CA 1
ATOM 774 C C . ASP A 1 107 ? 13.980 -5.458 -1.790 1.00 98.06 107 ASP A C 1
ATOM 776 O O . ASP A 1 107 ? 13.239 -4.854 -2.570 1.00 98.06 107 ASP A O 1
ATOM 780 N N . HIS A 1 108 ? 13.729 -6.703 -1.383 1.00 98.31 108 HIS A N 1
ATOM 781 C CA . HIS A 1 108 ? 12.599 -7.527 -1.820 1.00 98.31 108 HIS A CA 1
ATOM 782 C C . HIS A 1 108 ? 11.963 -8.225 -0.612 1.00 98.31 108 HIS A C 1
ATOM 784 O O . HIS A 1 108 ? 12.586 -8.346 0.453 1.00 98.31 108 HIS A O 1
ATOM 790 N N . ASP A 1 109 ? 10.736 -8.727 -0.769 1.00 98.31 109 ASP A N 1
ATOM 791 C CA . ASP A 1 109 ? 10.114 -9.531 0.282 1.00 98.31 109 ASP A CA 1
ATOM 792 C C . ASP A 1 109 ? 10.810 -10.895 0.485 1.00 98.31 109 ASP A C 1
ATOM 794 O O . ASP A 1 109 ? 11.692 -11.337 -0.248 1.00 98.31 109 ASP A O 1
ATOM 798 N N . GLY A 1 110 ? 10.423 -11.591 1.557 1.00 97.69 110 GLY A N 1
ATOM 799 C CA . GLY A 1 110 ? 10.936 -12.927 1.867 1.00 97.69 110 GLY A CA 1
ATOM 800 C C . GLY A 1 110 ? 10.196 -14.074 1.168 1.00 97.69 110 GLY A C 1
ATOM 801 O O . GLY A 1 110 ? 10.328 -15.222 1.611 1.00 97.69 110 GLY A O 1
ATOM 802 N N . ILE A 1 111 ? 9.355 -13.801 0.165 1.00 98.06 111 ILE A N 1
ATOM 803 C CA . ILE A 1 111 ? 8.452 -14.779 -0.444 1.00 98.06 111 ILE A CA 1
ATOM 804 C C . ILE A 1 111 ? 9.023 -15.249 -1.787 1.00 98.06 111 ILE A C 1
ATOM 806 O O . ILE A 1 111 ? 8.891 -14.615 -2.811 1.00 98.06 111 ILE A O 1
ATOM 810 N N . ALA A 1 112 ? 9.595 -16.452 -1.824 1.00 97.88 112 ALA A N 1
ATOM 811 C CA . ALA A 1 112 ? 10.326 -16.940 -3.003 1.00 97.88 112 ALA A CA 1
ATOM 812 C C . ALA A 1 112 ? 9.515 -17.101 -4.316 1.00 97.88 112 ALA A C 1
ATOM 814 O O . ALA A 1 112 ? 10.103 -17.445 -5.340 1.00 97.88 112 ALA A O 1
ATOM 815 N N . ASP A 1 113 ? 8.185 -16.971 -4.289 1.00 97.88 113 ASP A N 1
ATOM 816 C CA . ASP A 1 113 ? 7.319 -17.064 -5.474 1.00 97.88 113 ASP A CA 1
ATOM 817 C C . ASP A 1 113 ? 6.718 -15.717 -5.918 1.00 97.88 113 ASP A C 1
ATOM 819 O O . ASP A 1 113 ? 5.848 -15.708 -6.794 1.00 97.88 113 ASP A O 1
ATOM 823 N N . THR A 1 114 ? 7.177 -14.597 -5.356 1.00 98.25 114 THR A N 1
ATOM 824 C CA . THR A 1 114 ? 6.959 -13.253 -5.905 1.00 98.25 114 THR A CA 1
ATOM 825 C C . THR A 1 114 ? 8.089 -12.932 -6.898 1.00 98.25 114 THR A C 1
ATOM 827 O O . THR A 1 114 ? 9.249 -13.266 -6.654 1.00 98.25 114 THR A O 1
ATOM 830 N N . PRO A 1 115 ? 7.784 -12.371 -8.081 1.00 97.31 115 PRO A N 1
ATOM 831 C CA . PRO A 1 115 ? 8.824 -11.863 -8.969 1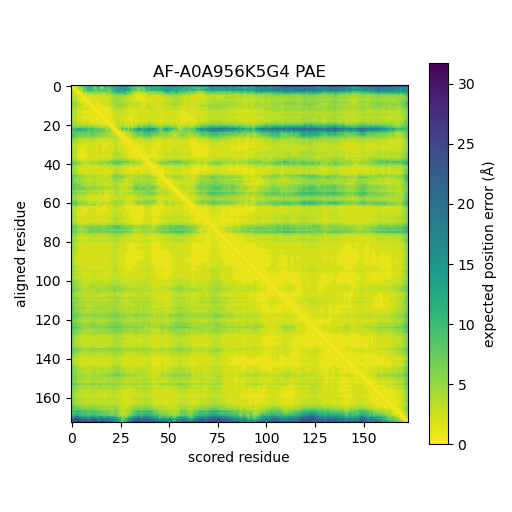.00 97.31 115 PRO A CA 1
ATOM 832 C C . PRO A 1 115 ? 9.547 -10.667 -8.334 1.00 97.31 115 PRO A C 1
ATOM 834 O O . PRO A 1 115 ? 8.893 -9.779 -7.795 1.00 97.31 115 PRO A O 1
ATOM 837 N N . GLU A 1 116 ? 10.874 -10.643 -8.439 1.00 97.69 116 GLU A N 1
ATOM 838 C CA . GLU A 1 116 ? 11.709 -9.509 -8.031 1.00 97.69 116 GLU A CA 1
ATOM 839 C C . GLU A 1 116 ? 11.928 -8.566 -9.226 1.00 97.69 116 GLU A C 1
ATOM 841 O O . GLU A 1 116 ? 12.278 -9.018 -10.327 1.00 97.69 116 GLU A O 1
ATOM 846 N N . CYS A 1 117 ? 11.753 -7.263 -8.998 1.00 98.25 117 CYS A N 1
ATOM 847 C CA . CYS A 1 117 ? 12.139 -6.207 -9.924 1.00 98.25 117 CYS A CA 1
ATOM 848 C C . CYS A 1 117 ? 13.396 -5.510 -9.397 1.00 98.25 117 CYS A C 1
ATOM 850 O O . CYS A 1 117 ? 13.353 -4.847 -8.365 1.00 98.25 117 CYS A O 1
ATOM 852 N N . GLY A 1 118 ? 14.524 -5.707 -10.078 1.00 97.25 118 GLY A N 1
ATOM 853 C CA . GLY A 1 118 ? 15.800 -5.074 -9.746 1.00 97.25 118 GLY A CA 1
ATOM 854 C C . GLY A 1 118 ? 16.093 -3.818 -10.570 1.00 97.25 118 GLY A C 1
ATOM 855 O O . GLY A 1 118 ? 15.425 -3.531 -11.564 1.00 97.25 118 GLY A O 1
ATOM 856 N N . LEU A 1 119 ? 17.156 -3.104 -10.189 1.00 95.62 119 LEU A N 1
ATOM 857 C CA . LEU A 1 119 ? 17.646 -1.888 -10.860 1.00 95.62 119 LEU A CA 1
ATOM 858 C C . LEU A 1 119 ? 17.889 -2.037 -12.371 1.00 95.62 119 LEU A C 1
ATOM 860 O O . LEU A 1 119 ? 17.957 -1.043 -13.084 1.00 95.62 119 LEU A O 1
ATOM 864 N N . GLU A 1 120 ? 18.058 -3.252 -12.897 1.00 96.62 120 GLU A N 1
ATOM 865 C CA . GLU A 1 120 ? 18.180 -3.469 -14.341 1.00 96.62 120 GLU A CA 1
ATOM 866 C C . GLU A 1 120 ? 16.909 -3.135 -15.143 1.00 96.62 120 GLU A C 1
ATOM 868 O O . GLU A 1 120 ? 16.992 -3.057 -16.374 1.00 96.62 120 GLU A O 1
ATOM 873 N N . TYR A 1 121 ? 15.764 -2.966 -14.471 1.00 97.38 121 TYR A N 1
ATOM 874 C CA . TYR A 1 121 ? 14.487 -2.599 -15.084 1.00 97.38 121 TYR A CA 1
ATOM 875 C C . TYR A 1 121 ? 14.173 -1.101 -14.996 1.00 97.38 121 TYR A C 1
ATOM 877 O O . TYR A 1 121 ? 13.250 -0.676 -15.685 1.00 97.38 121 TYR A O 1
ATOM 885 N N . ASP A 1 122 ? 14.963 -0.308 -14.258 1.00 97.31 122 ASP A N 1
ATOM 886 C CA . ASP A 1 122 ? 14.907 1.161 -14.296 1.00 97.31 122 ASP A CA 1
ATOM 887 C C . ASP A 1 122 ? 15.322 1.630 -15.702 1.00 97.31 122 ASP A C 1
ATOM 889 O O . ASP A 1 122 ? 16.499 1.727 -16.073 1.00 97.31 122 ASP A O 1
ATOM 893 N N . SER A 1 123 ? 14.315 1.818 -16.545 1.00 96.75 123 SER A N 1
ATOM 894 C CA . SER A 1 123 ? 14.467 2.071 -17.971 1.00 96.75 123 SER A CA 1
ATOM 895 C C . SER A 1 123 ? 14.684 3.551 -18.257 1.00 96.75 123 SER A C 1
ATOM 897 O O . SER A 1 123 ? 15.262 3.912 -19.293 1.00 96.75 123 SER A O 1
ATOM 899 N N . ASN A 1 124 ? 14.205 4.396 -17.347 1.00 96.56 124 ASN A N 1
ATOM 900 C CA . ASN A 1 124 ? 14.226 5.837 -17.471 1.00 96.56 124 ASN A CA 1
ATOM 901 C C . ASN A 1 124 ? 15.472 6.456 -16.781 1.00 96.56 124 ASN A C 1
ATOM 903 O O . ASN A 1 124 ? 15.938 7.520 -17.210 1.00 96.56 124 ASN A O 1
ATOM 907 N N . GLY A 1 125 ? 16.086 5.727 -15.843 1.00 96.38 125 GLY A N 1
ATOM 908 C CA . GLY A 1 125 ? 17.338 6.049 -15.164 1.00 96.38 125 GLY A CA 1
ATOM 909 C C . GLY A 1 125 ? 17.196 7.071 -14.035 1.00 96.38 125 GLY A C 1
ATOM 910 O O . GLY A 1 125 ? 18.138 7.848 -13.834 1.00 96.38 125 GLY A O 1
ATOM 911 N N . ASP A 1 126 ? 16.040 7.136 -13.373 1.00 96.75 126 ASP A N 1
ATOM 912 C CA . ASP A 1 126 ? 15.757 8.045 -12.254 1.00 96.75 126 ASP A CA 1
ATOM 913 C C . ASP A 1 126 ? 16.061 7.446 -10.871 1.00 96.75 126 ASP A C 1
ATOM 915 O O . ASP A 1 126 ? 15.951 8.165 -9.877 1.00 96.75 126 ASP A O 1
ATOM 919 N N . GLU A 1 127 ? 16.569 6.208 -10.828 1.00 96.00 127 GLU A N 1
ATOM 920 C CA . GLU A 1 127 ? 16.905 5.455 -9.614 1.00 96.00 127 GLU A CA 1
ATOM 921 C C . GLU A 1 127 ? 15.674 4.971 -8.812 1.00 96.00 127 GLU A C 1
ATOM 923 O O . GLU A 1 127 ? 15.835 4.548 -7.664 1.00 96.00 127 GLU A O 1
ATOM 928 N N . GLU A 1 128 ? 14.475 4.974 -9.414 1.00 96.69 128 GLU A N 1
ATOM 929 C CA . GLU A 1 128 ? 13.205 4.572 -8.792 1.00 96.69 128 GLU A CA 1
ATOM 930 C C . GLU A 1 128 ? 12.380 3.675 -9.742 1.00 96.69 128 GLU A C 1
ATOM 932 O O . GLU A 1 128 ? 12.145 3.990 -10.902 1.00 96.69 128 GLU A O 1
ATOM 937 N N . LEU A 1 129 ? 11.934 2.510 -9.269 1.00 97.94 129 LEU A N 1
ATOM 938 C CA . LEU A 1 129 ? 11.237 1.526 -10.100 1.00 97.94 129 LEU A CA 1
ATOM 939 C C . LEU A 1 129 ? 9.734 1.788 -10.178 1.00 97.94 129 LEU A C 1
ATOM 941 O O . LEU A 1 129 ? 9.004 1.537 -9.221 1.00 97.94 129 LEU A O 1
ATOM 945 N N . SER A 1 130 ? 9.232 2.163 -11.349 1.00 98.00 130 SER A N 1
ATOM 946 C CA . SER A 1 130 ? 7.783 2.234 -11.579 1.00 98.00 130 SER A CA 1
ATOM 947 C C . SER A 1 130 ? 7.126 0.850 -11.701 1.00 98.00 130 SER A C 1
ATOM 949 O O . SER A 1 130 ? 7.762 -0.155 -12.041 1.00 98.00 130 SER A O 1
ATOM 951 N N . ALA A 1 131 ? 5.809 0.785 -11.476 1.00 98.06 131 ALA A N 1
ATOM 952 C CA . ALA A 1 131 ? 5.045 -0.437 -11.725 1.00 98.06 131 ALA A CA 1
ATOM 953 C C . ALA A 1 131 ? 5.107 -0.840 -13.210 1.00 98.06 131 ALA A C 1
ATOM 955 O O . ALA A 1 131 ? 5.179 -2.029 -13.524 1.00 98.06 131 ALA A O 1
ATOM 956 N N . GLU A 1 132 ? 5.128 0.140 -14.115 1.00 98.31 132 GLU A N 1
ATOM 957 C CA . GLU A 1 132 ? 5.211 -0.029 -15.566 1.00 98.31 132 GLU A CA 1
ATOM 958 C C . GLU A 1 132 ? 6.540 -0.657 -16.007 1.00 98.31 132 GLU A C 1
ATOM 960 O O . GLU A 1 132 ? 6.548 -1.605 -16.796 1.00 98.31 132 GLU A O 1
ATOM 965 N N . GLU A 1 133 ? 7.666 -0.201 -15.459 1.00 98.31 133 GLU A N 1
ATOM 966 C CA . GLU A 1 133 ? 8.984 -0.814 -15.691 1.00 98.31 133 GLU A CA 1
ATOM 967 C C . GLU A 1 133 ? 9.041 -2.259 -15.202 1.00 98.31 133 GLU A C 1
ATOM 969 O O . GLU A 1 133 ? 9.646 -3.135 -15.831 1.00 98.31 133 GLU A O 1
ATOM 974 N N . CYS A 1 134 ? 8.329 -2.518 -14.111 1.00 98.38 134 CYS A N 1
ATOM 975 C CA . CYS A 1 134 ? 8.255 -3.810 -13.463 1.00 98.38 134 CYS A CA 1
ATOM 976 C C . CYS A 1 134 ? 7.050 -4.653 -13.899 1.00 98.38 134 CYS A C 1
ATOM 978 O O . CYS A 1 134 ? 6.788 -5.667 -13.255 1.00 98.38 134 CYS A O 1
ATOM 980 N N . GLU A 1 135 ? 6.319 -4.317 -14.972 1.00 97.94 135 GLU A N 1
ATOM 981 C CA . GLU A 1 135 ? 5.048 -4.984 -15.316 1.00 97.94 135 GLU A CA 1
ATOM 982 C C . GLU A 1 135 ? 5.194 -6.519 -15.382 1.00 97.94 135 GLU A C 1
ATOM 984 O O . GLU A 1 135 ? 4.387 -7.265 -14.823 1.00 97.94 135 GLU A O 1
ATOM 989 N N . ALA A 1 136 ? 6.262 -7.001 -16.028 1.00 96.00 136 ALA A N 1
ATOM 990 C CA . ALA A 1 136 ? 6.575 -8.428 -16.157 1.00 96.00 136 ALA A CA 1
ATOM 991 C C . ALA A 1 136 ? 7.361 -9.014 -14.961 1.00 96.00 136 ALA A C 1
ATOM 993 O O . ALA A 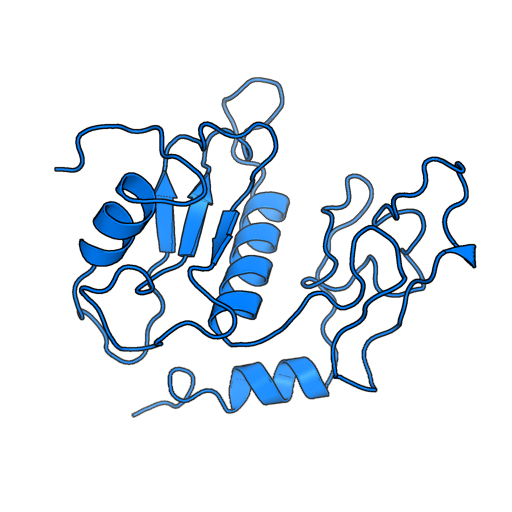1 136 ? 7.656 -10.212 -14.943 1.00 96.00 136 ALA A O 1
ATOM 994 N N . HIS A 1 137 ? 7.696 -8.176 -13.980 1.00 97.19 137 HIS A N 1
ATOM 995 C CA . HIS A 1 137 ? 8.604 -8.435 -12.861 1.00 97.19 137 HIS A CA 1
ATOM 996 C C . HIS A 1 137 ? 7.987 -8.050 -11.508 1.00 97.19 137 HIS A C 1
ATOM 998 O O . HIS A 1 137 ? 8.688 -7.644 -10.594 1.00 97.19 137 HIS A O 1
ATOM 1004 N N . GLY A 1 138 ? 6.671 -8.222 -11.358 1.00 97.12 138 GLY A N 1
ATOM 1005 C CA . GLY A 1 138 ? 5.981 -8.034 -10.077 1.00 97.12 138 GLY A CA 1
ATOM 1006 C C . GLY A 1 138 ? 5.169 -6.746 -9.974 1.00 97.12 138 GLY A C 1
ATOM 1007 O O . GLY A 1 138 ? 4.342 -6.656 -9.077 1.00 97.12 138 GLY A O 1
ATOM 1008 N N . GLY A 1 139 ? 5.277 -5.822 -10.932 1.00 98.12 139 GLY A N 1
ATOM 1009 C CA . GLY A 1 139 ? 4.509 -4.571 -10.974 1.00 98.12 139 GLY A CA 1
ATOM 1010 C C . GLY A 1 139 ? 2.990 -4.769 -10.974 1.00 98.12 139 GLY A C 1
ATOM 1011 O O . GLY A 1 139 ? 2.258 -3.912 -10.499 1.00 98.12 139 GLY A O 1
ATOM 1012 N N . ARG A 1 140 ? 2.495 -5.928 -11.433 1.00 98.19 140 ARG A N 1
ATOM 1013 C CA . ARG A 1 140 ? 1.069 -6.315 -11.384 1.00 98.19 140 ARG A CA 1
ATOM 1014 C C . ARG A 1 140 ? 0.617 -6.896 -10.037 1.00 98.19 140 ARG A C 1
ATOM 1016 O O . ARG A 1 140 ? -0.577 -7.152 -9.854 1.00 98.19 140 ARG A O 1
ATOM 1023 N N . ASN A 1 141 ? 1.546 -7.158 -9.119 1.00 98.62 141 ASN A N 1
ATOM 1024 C CA . ASN A 1 141 ? 1.248 -7.667 -7.787 1.00 98.62 141 ASN A CA 1
ATOM 1025 C C . ASN A 1 141 ? 0.679 -6.545 -6.918 1.00 98.62 141 ASN A C 1
ATOM 1027 O O . ASN A 1 141 ? 1.224 -5.448 -6.897 1.00 98.62 141 ASN A O 1
ATOM 1031 N N . PHE A 1 142 ? -0.375 -6.830 -6.154 1.00 98.25 142 PHE A N 1
ATOM 1032 C CA . PHE A 1 142 ? -0.990 -5.825 -5.278 1.00 98.25 142 PHE A CA 1
ATOM 1033 C C . PHE A 1 142 ? -0.065 -5.331 -4.148 1.00 98.25 142 PHE A C 1
ATOM 1035 O O . PHE A 1 142 ? -0.370 -4.327 -3.519 1.00 98.25 142 PHE A O 1
ATOM 1042 N N . MET A 1 143 ? 1.046 -6.029 -3.882 1.00 98.62 143 MET A N 1
ATOM 1043 C CA . MET A 1 143 ? 2.101 -5.620 -2.947 1.00 98.62 143 MET A CA 1
ATOM 1044 C C . MET A 1 143 ? 3.334 -5.041 -3.662 1.00 98.62 143 MET A C 1
ATOM 1046 O O . MET A 1 143 ? 4.428 -5.079 -3.108 1.00 98.62 143 MET A O 1
ATOM 1050 N N . PHE A 1 144 ? 3.246 -4.587 -4.912 1.00 98.50 144 PHE A N 1
ATOM 1051 C CA . PHE A 1 144 ? 4.315 -3.754 -5.476 1.00 98.50 144 PHE A CA 1
ATOM 1052 C C . PHE A 1 144 ? 4.248 -2.350 -4.855 1.00 98.5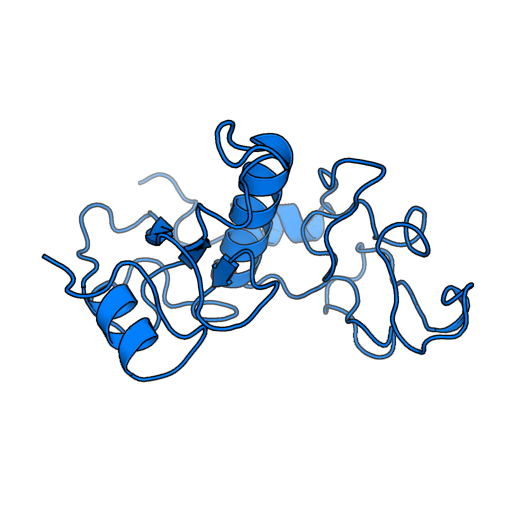0 144 PHE A C 1
ATOM 1054 O O . PHE A 1 144 ? 3.152 -1.885 -4.552 1.00 98.50 144 PHE A O 1
ATOM 1061 N N . TRP A 1 145 ? 5.395 -1.713 -4.608 1.00 97.31 145 TRP A N 1
ATOM 1062 C CA . TRP A 1 145 ? 5.474 -0.500 -3.778 1.00 97.31 145 TRP A CA 1
ATOM 1063 C C . TRP A 1 145 ? 4.772 0.728 -4.392 1.00 97.31 145 TRP A C 1
ATOM 1065 O O . TRP A 1 145 ? 4.267 1.576 -3.662 1.00 97.31 145 TRP A O 1
ATOM 1075 N N . ALA A 1 146 ? 4.715 0.810 -5.725 1.00 96.44 146 ALA A N 1
ATOM 1076 C CA . ALA A 1 146 ? 4.062 1.890 -6.463 1.00 96.44 146 ALA A CA 1
ATOM 1077 C C . ALA A 1 146 ? 2.754 1.431 -7.124 1.00 96.44 146 ALA A C 1
ATOM 1079 O O . ALA A 1 146 ? 2.652 0.299 -7.605 1.00 96.44 146 ALA A O 1
ATOM 1080 N N . SER A 1 147 ? 1.774 2.335 -7.212 1.00 96.38 147 SER A N 1
ATOM 1081 C CA . SER A 1 147 ? 0.576 2.149 -8.039 1.00 96.38 147 SER A CA 1
ATOM 1082 C C . SER A 1 147 ? 0.909 2.214 -9.533 1.00 96.38 147 SER A C 1
ATOM 1084 O O . SER A 1 147 ? 1.868 2.878 -9.920 1.00 96.38 147 SER A O 1
ATOM 1086 N N . SER A 1 148 ? 0.083 1.588 -10.373 1.00 96.81 148 SER A N 1
ATOM 1087 C CA . SER A 1 148 ? 0.174 1.712 -11.835 1.00 96.81 148 SER A CA 1
ATOM 1088 C C . SER A 1 148 ? -0.922 2.619 -12.394 1.00 96.81 148 SER A C 1
ATOM 1090 O O . SER A 1 148 ? -2.067 2.574 -11.945 1.00 96.81 148 SER A O 1
ATOM 1092 N N . ASP A 1 149 ? -0.578 3.388 -13.428 1.00 93.38 149 ASP A N 1
ATOM 1093 C CA . ASP A 1 149 ? -1.530 4.189 -14.210 1.00 93.38 149 ASP A CA 1
ATOM 1094 C C . ASP A 1 149 ? -2.007 3.457 -15.482 1.00 93.38 149 ASP A C 1
ATOM 1096 O O . ASP A 1 149 ? -3.002 3.846 -16.106 1.00 93.38 149 ASP A O 1
ATOM 1100 N N . GLU A 1 150 ? -1.306 2.396 -15.898 1.00 96.38 150 GLU A N 1
ATOM 1101 C CA . GLU A 1 150 ? -1.578 1.672 -17.147 1.00 96.38 150 GLU A CA 1
ATOM 1102 C C . GLU A 1 150 ? -2.377 0.376 -16.951 1.00 96.38 150 GLU A C 1
ATOM 1104 O O . GLU A 1 150 ? -3.056 -0.092 -17.878 1.00 96.38 150 GLU A O 1
ATOM 1109 N N . PHE A 1 151 ? -2.320 -0.225 -15.761 1.00 96.94 151 PHE A N 1
ATOM 1110 C CA . PHE A 1 151 ? -3.001 -1.481 -15.464 1.00 96.94 151 PHE A CA 1
ATOM 1111 C C . PHE A 1 151 ? -3.366 -1.623 -13.984 1.00 96.94 151 PHE A C 1
ATOM 1113 O O . PHE A 1 151 ? -2.763 -1.020 -13.116 1.00 96.94 151 PHE A O 1
ATOM 1120 N N . GLY A 1 152 ? -4.335 -2.490 -13.684 1.00 96.94 152 GLY A N 1
ATOM 1121 C CA . GLY A 1 152 ? -4.675 -2.807 -12.297 1.00 96.94 152 GLY A CA 1
ATOM 1122 C C . GLY A 1 152 ? -3.742 -3.843 -11.666 1.00 96.94 152 GLY A C 1
ATOM 1123 O O . GLY A 1 152 ? -3.303 -4.794 -12.332 1.00 96.94 152 GLY A O 1
ATOM 1124 N N . GLN A 1 153 ? -3.488 -3.685 -10.368 1.00 97.69 153 GLN A N 1
ATOM 1125 C CA . GLN A 1 153 ? -2.602 -4.545 -9.578 1.00 97.69 153 GLN A CA 1
ATOM 1126 C C . GLN A 1 153 ? -3.391 -5.618 -8.814 1.00 97.69 153 GLN A C 1
ATOM 1128 O O . GLN A 1 153 ? -3.676 -5.507 -7.622 1.00 97.69 153 GLN A O 1
ATOM 1133 N N . TYR A 1 154 ? -3.776 -6.684 -9.520 1.00 95.12 154 TYR A N 1
ATOM 1134 C CA . TYR A 1 154 ? -4.642 -7.748 -8.982 1.00 95.12 154 TYR A CA 1
ATOM 1135 C C . TYR A 1 154 ? -3.936 -9.091 -8.771 1.00 95.12 154 TYR A C 1
ATOM 1137 O O . TYR A 1 154 ? -4.586 -10.080 -8.411 1.00 95.12 154 TYR A O 1
ATOM 1145 N N . GLU A 1 155 ? -2.634 -9.174 -9.045 1.00 97.75 155 GLU A N 1
ATOM 1146 C CA . GLU A 1 155 ? -1.895 -10.430 -8.943 1.00 97.75 155 GLU A CA 1
ATOM 1147 C C . GLU A 1 155 ? -1.440 -10.710 -7.512 1.00 97.75 155 GLU A C 1
ATOM 1149 O O . GLU A 1 155 ? -1.110 -9.806 -6.753 1.00 97.75 155 GLU A O 1
ATOM 1154 N N . MET A 1 156 ? -1.415 -11.992 -7.151 1.00 97.75 156 MET A N 1
ATOM 1155 C CA . MET A 1 156 ? -0.989 -12.480 -5.843 1.00 97.75 156 MET A CA 1
ATOM 1156 C C . MET A 1 156 ? -0.331 -13.847 -6.012 1.00 97.75 156 MET A C 1
ATOM 1158 O O . MET A 1 156 ? -0.872 -14.726 -6.692 1.00 97.75 156 MET A O 1
ATOM 1162 N N . SER A 1 157 ? 0.817 -14.045 -5.369 1.00 98.06 157 SER A N 1
ATOM 1163 C CA . SER A 1 157 ? 1.508 -15.330 -5.370 1.00 98.06 157 SER A CA 1
ATOM 1164 C C . SER A 1 157 ? 0.771 -16.371 -4.517 1.00 98.06 157 SER A C 1
ATOM 1166 O O . SER A 1 157 ? -0.048 -16.058 -3.645 1.00 98.06 157 SER A O 1
ATOM 1168 N N . ALA A 1 158 ? 1.073 -17.653 -4.735 1.00 98.25 158 ALA A N 1
ATOM 1169 C CA . ALA A 1 158 ? 0.475 -18.718 -3.936 1.00 98.25 158 ALA A CA 1
ATOM 1170 C C . ALA A 1 158 ? 0.877 -18.608 -2.455 1.00 98.25 158 ALA A C 1
ATOM 1172 O O . ALA A 1 158 ? 0.056 -18.869 -1.572 1.00 98.25 158 ALA A O 1
ATOM 1173 N N . THR A 1 159 ? 2.118 -18.207 -2.171 1.00 98.25 159 THR A N 1
ATOM 1174 C CA . THR A 1 159 ? 2.613 -18.054 -0.799 1.00 98.25 159 THR A CA 1
ATOM 1175 C C . THR A 1 159 ? 2.055 -16.810 -0.113 1.00 98.25 159 THR A C 1
ATOM 1177 O O . THR A 1 159 ? 1.654 -16.920 1.047 1.00 98.25 159 THR A O 1
ATOM 1180 N N . GLN A 1 160 ? 1.886 -15.685 -0.819 1.00 98.12 160 GLN A N 1
ATOM 1181 C CA . GLN A 1 160 ? 1.137 -14.532 -0.300 1.00 98.12 160 GLN A CA 1
ATOM 1182 C C . GLN A 1 160 ? -0.289 -14.948 0.099 1.00 98.12 160 GLN A C 1
ATOM 1184 O O . GLN A 1 160 ? -0.722 -14.704 1.227 1.00 98.12 160 GLN A O 1
ATOM 1189 N N . ALA A 1 161 ? -0.990 -15.696 -0.763 1.00 96.88 161 ALA A N 1
ATOM 1190 C CA . ALA A 1 161 ? -2.327 -16.204 -0.454 1.00 96.88 161 ALA A CA 1
ATOM 1191 C C . ALA A 1 161 ? -2.349 -17.117 0.788 1.00 96.88 161 ALA A C 1
ATOM 1193 O O . ALA A 1 161 ? -3.312 -17.090 1.559 1.00 96.88 161 ALA A O 1
ATOM 1194 N N . MET A 1 162 ? -1.300 -17.920 1.014 1.00 95.94 162 MET A N 1
ATOM 1195 C CA . MET A 1 162 ? -1.174 -18.731 2.231 1.00 95.94 162 MET A CA 1
ATOM 1196 C C . MET A 1 162 ? -1.010 -17.868 3.484 1.00 95.94 162 MET A C 1
ATOM 1198 O O . MET A 1 162 ? -1.700 -18.132 4.468 1.00 95.94 162 MET A O 1
ATOM 1202 N N . VAL A 1 163 ? -0.162 -16.832 3.445 1.00 95.00 163 VAL A N 1
ATOM 1203 C CA . VAL A 1 163 ? 0.024 -15.894 4.568 1.00 95.00 163 VAL A CA 1
ATOM 1204 C C . VAL A 1 163 ? -1.308 -15.250 4.952 1.00 95.00 163 VAL A C 1
ATOM 1206 O O . VAL A 1 163 ? -1.714 -15.311 6.115 1.00 95.00 163 VAL A O 1
ATOM 1209 N N . LEU A 1 164 ? -2.037 -14.716 3.966 1.00 94.25 164 LEU A N 1
ATOM 1210 C CA . LEU A 1 164 ? -3.327 -14.065 4.204 1.00 94.25 164 LEU A CA 1
ATOM 1211 C C . LEU A 1 164 ? -4.374 -15.047 4.747 1.00 94.25 164 LEU A C 1
ATOM 12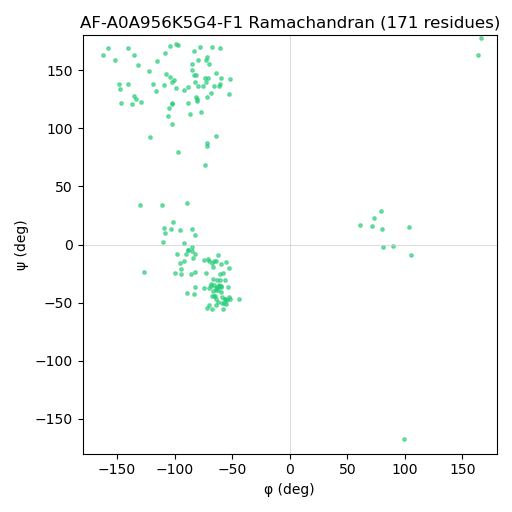13 O O . LEU A 1 164 ? -5.047 -14.757 5.738 1.00 94.25 164 LEU A O 1
ATOM 1217 N N . ARG A 1 165 ? -4.495 -16.234 4.137 1.00 92.44 165 ARG A N 1
ATOM 1218 C CA . ARG A 1 165 ? -5.465 -17.264 4.547 1.00 92.44 165 ARG A CA 1
ATOM 1219 C C . ARG A 1 165 ? -5.196 -17.790 5.955 1.00 92.44 165 ARG A C 1
ATOM 1221 O O . ARG A 1 165 ? -6.139 -18.066 6.697 1.00 92.44 165 ARG A O 1
ATOM 1228 N N . ASP A 1 166 ? -3.930 -17.975 6.311 1.00 90.88 166 ASP A N 1
ATOM 1229 C CA . ASP A 1 166 ? -3.556 -18.633 7.562 1.00 90.88 166 ASP A CA 1
ATOM 1230 C C . ASP A 1 166 ? -3.454 -17.649 8.742 1.00 90.88 166 ASP A C 1
ATOM 1232 O O . ASP A 1 166 ? -3.320 -18.101 9.890 1.00 90.88 166 ASP A O 1
ATOM 1236 N N . SER A 1 167 ? -3.620 -16.344 8.475 1.00 88.81 167 SER A N 1
ATOM 1237 C CA . SER A 1 167 ? -3.731 -15.273 9.468 1.00 88.81 167 SER A CA 1
ATOM 1238 C C . SER A 1 167 ? -4.788 -15.565 10.536 1.00 88.81 167 SER A C 1
ATOM 1240 O O . SER A 1 167 ? -5.870 -16.102 10.276 1.00 88.81 167 SER A O 1
ATOM 1242 N N . VAL A 1 168 ? -4.487 -15.168 11.775 1.00 81.69 168 VAL A N 1
ATOM 1243 C CA . VAL A 1 168 ? -5.328 -15.425 12.957 1.00 81.69 168 VAL A CA 1
ATOM 1244 C C . VAL A 1 168 ? -6.720 -14.801 12.855 1.00 81.69 168 VAL A C 1
ATOM 1246 O O . VAL A 1 168 ? -7.660 -15.318 13.455 1.00 81.69 168 VAL A O 1
ATOM 1249 N N . ILE A 1 169 ? -6.865 -13.730 12.072 1.00 84.69 169 ILE A N 1
ATOM 1250 C CA . ILE A 1 169 ? -8.139 -13.033 11.861 1.00 84.69 169 ILE A CA 1
ATOM 1251 C C . ILE A 1 169 ? -8.934 -13.552 10.654 1.00 84.69 169 ILE A C 1
ATOM 1253 O O . ILE A 1 169 ? -10.126 -13.279 10.564 1.00 84.69 169 ILE A O 1
ATOM 1257 N N . ALA A 1 170 ? -8.325 -14.344 9.764 1.00 80.88 170 ALA A N 1
ATOM 1258 C CA . ALA A 1 170 ? -8.993 -14.904 8.585 1.00 80.88 170 ALA A CA 1
ATOM 1259 C C . ALA A 1 170 ? -9.771 -16.204 8.881 1.00 80.88 170 ALA A C 1
ATOM 1261 O O . ALA A 1 170 ? -10.557 -16.672 8.055 1.00 80.88 170 ALA A O 1
ATOM 1262 N N . ARG A 1 171 ? -9.577 -16.809 10.060 1.00 69.56 171 ARG A N 1
ATOM 1263 C CA . ARG A 1 171 ? -10.218 -18.081 10.422 1.00 69.56 171 ARG A CA 1
ATOM 1264 C C . ARG A 1 171 ? -11.659 -17.859 10.906 1.00 69.56 171 ARG A C 1
ATOM 1266 O O . ARG A 1 171 ? -11.860 -17.085 11.844 1.00 69.56 171 ARG A O 1
ATOM 1273 N N . PRO A 1 172 ? -12.663 -18.553 10.332 1.00 60.66 172 PRO A N 1
ATOM 1274 C CA . PRO A 1 172 ? -14.017 -18.557 10.880 1.00 60.66 172 PRO A CA 1
ATOM 1275 C C . PRO A 1 172 ? -14.012 -19.122 12.307 1.00 60.66 172 PRO A C 1
ATOM 1277 O O . PRO A 1 172 ? -13.328 -20.116 12.564 1.00 60.66 172 PRO A O 1
ATOM 1280 N N . GLN A 1 173 ? -14.765 -18.492 13.213 1.00 58.50 173 GLN A N 1
ATOM 1281 C CA . GLN A 1 173 ? -15.062 -19.042 14.542 1.00 58.50 173 GLN A CA 1
ATOM 1282 C C . GLN A 1 173 ? -16.230 -20.025 14.482 1.00 58.50 173 GLN A C 1
ATOM 1284 O O . GLN A 1 173 ? -17.188 -19.747 13.724 1.00 58.50 173 GLN A O 1
#